Protein AF-A0A164G909-F1 (afdb_monomer_lite)

Radius of gyration: 28.59 Å; chains: 1; bounding box: 39×80×67 Å

pLDDT: mean 87.38, std 14.22, range [36.31, 98.38]

Sequence (117 aa):
MNTSATQEQSQSEPIQAQTCIIIHPGSKNLRIGRASDVNPHTILHAIARPRRPKGPLHRDPVLIPTVVLSKENKLQVDETYQSMRGTLQSCLRSDGTPRPATSTQQVALANKQCTPI

Structure (mmCIF, N/CA/C/O backbone):
data_AF-A0A164G909-F1
#
_entry.id   AF-A0A164G909-F1
#
loop_
_atom_site.group_PDB
_atom_site.id
_atom_site.type_symbol
_atom_site.label_atom_id
_atom_site.label_alt_id
_atom_site.label_comp_id
_atom_site.label_asym_id
_atom_site.label_entity_id
_atom_site.label_seq_id
_atom_site.pdbx_PDB_ins_code
_atom_site.Cartn_x
_atom_site.Cartn_y
_atom_site.Cartn_z
_atom_site.occupancy
_atom_site.B_iso_or_equiv
_atom_site.auth_seq_id
_atom_site.auth_comp_id
_atom_site.auth_asym_id
_atom_site.auth_atom_id
_atom_site.pdbx_PDB_model_num
ATOM 1 N N . MET A 1 1 ? 3.371 -59.423 38.240 1.00 42.91 1 MET A N 1
ATOM 2 C CA . MET A 1 1 ? 2.702 -58.114 38.390 1.00 42.91 1 MET A CA 1
ATOM 3 C C . MET A 1 1 ? 2.931 -57.345 37.097 1.00 42.91 1 MET A C 1
ATOM 5 O O . MET A 1 1 ? 4.020 -56.826 36.917 1.00 42.91 1 MET A O 1
ATOM 9 N N . ASN A 1 2 ? 1.968 -57.364 36.169 1.00 36.31 2 ASN A N 1
ATOM 10 C CA . ASN A 1 2 ? 2.044 -56.611 34.912 1.00 36.31 2 ASN A CA 1
ATOM 11 C C . ASN A 1 2 ? 1.115 -55.402 35.018 1.00 36.31 2 ASN A C 1
ATOM 13 O O . ASN A 1 2 ? -0.102 -55.552 34.989 1.00 36.31 2 ASN A O 1
ATOM 17 N N . THR A 1 3 ? 1.691 -54.214 35.163 1.00 50.56 3 THR A N 1
ATOM 18 C CA . THR A 1 3 ? 0.989 -52.938 35.003 1.00 50.56 3 THR A CA 1
ATOM 19 C C . THR A 1 3 ? 1.112 -52.507 33.547 1.00 50.56 3 THR A C 1
ATOM 21 O O . THR A 1 3 ? 2.088 -51.866 33.160 1.00 50.56 3 THR A O 1
ATOM 24 N N . SER A 1 4 ? 0.140 -52.892 32.723 1.00 48.94 4 SER A N 1
ATOM 25 C CA . SER A 1 4 ? -0.009 -52.357 31.371 1.00 48.94 4 SER A CA 1
ATOM 26 C C . SER A 1 4 ? -0.752 -51.030 31.474 1.00 48.94 4 SER A C 1
ATOM 28 O O . SER A 1 4 ? -1.948 -51.003 31.745 1.00 48.94 4 SER A O 1
ATOM 30 N N . ALA A 1 5 ? -0.016 -49.930 31.326 1.00 52.50 5 ALA A N 1
ATOM 31 C CA . ALA A 1 5 ? -0.581 -48.593 31.248 1.00 52.50 5 ALA A CA 1
ATOM 32 C C . ALA A 1 5 ? -1.506 -48.500 30.026 1.00 52.50 5 ALA A C 1
ATOM 34 O O . ALA A 1 5 ? -1.058 -48.633 28.886 1.00 52.50 5 ALA A O 1
ATOM 35 N N . THR A 1 6 ? -2.795 -48.283 30.271 1.00 47.50 6 THR A N 1
ATOM 36 C CA . THR A 1 6 ? -3.775 -47.938 29.244 1.00 47.50 6 THR A CA 1
ATOM 37 C C . THR A 1 6 ? -3.392 -46.572 28.679 1.00 47.50 6 THR A C 1
ATOM 39 O O . THR A 1 6 ? -3.553 -45.552 29.342 1.00 47.50 6 THR A O 1
ATOM 42 N N . GLN A 1 7 ? -2.821 -46.546 27.475 1.00 52.75 7 GLN A N 1
ATOM 43 C CA . GLN A 1 7 ? -2.676 -45.310 26.713 1.00 52.75 7 GLN A CA 1
ATOM 44 C C . GLN A 1 7 ? -4.077 -44.868 26.281 1.00 52.75 7 GLN A C 1
ATOM 46 O O . GLN A 1 7 ? -4.689 -45.501 25.422 1.00 52.75 7 GLN A O 1
ATOM 51 N N . GLU A 1 8 ? -4.593 -43.797 26.881 1.00 48.22 8 GLU A N 1
ATOM 52 C CA . GLU A 1 8 ? -5.760 -43.091 26.357 1.00 48.22 8 GLU A CA 1
ATOM 53 C C . GLU A 1 8 ? -5.373 -42.450 25.017 1.00 48.22 8 GLU A C 1
ATOM 55 O O . GLU A 1 8 ? -4.803 -41.361 24.955 1.00 48.22 8 GLU A O 1
ATOM 60 N N . GLN A 1 9 ? -5.633 -43.161 23.919 1.00 46.81 9 GLN A N 1
ATOM 61 C CA . GLN A 1 9 ? -5.659 -42.561 22.592 1.00 46.81 9 GLN A CA 1
ATOM 62 C C . GLN A 1 9 ? -6.846 -41.600 22.546 1.00 46.81 9 GLN A C 1
ATOM 64 O O . GLN A 1 9 ? -8.001 -42.024 22.502 1.00 46.81 9 GLN A O 1
ATOM 69 N N . SER A 1 10 ? -6.563 -40.299 22.548 1.00 52.84 10 SER A N 1
ATOM 70 C CA . SER A 1 10 ? -7.547 -39.272 22.234 1.00 52.84 10 SER A CA 1
ATOM 71 C C . SER A 1 10 ? -8.018 -39.471 20.791 1.00 52.84 10 SER A C 1
ATOM 73 O O . SER A 1 10 ? -7.354 -39.086 19.828 1.00 52.84 10 SER A O 1
ATOM 75 N N . GLN A 1 11 ? -9.170 -40.124 20.628 1.00 52.31 11 GLN A N 1
ATOM 76 C CA . GLN A 1 11 ? -9.876 -40.182 19.355 1.00 52.31 11 GLN A CA 1
ATOM 77 C C . GLN A 1 11 ? -10.295 -38.755 18.996 1.00 52.31 11 GLN A C 1
ATOM 79 O O . GLN A 1 11 ? -11.277 -38.230 19.512 1.00 52.31 11 GLN A O 1
ATOM 84 N N . SER A 1 12 ? -9.503 -38.093 18.155 1.00 64.38 12 SER A N 1
ATOM 85 C CA . SER A 1 12 ? -9.929 -36.845 17.531 1.00 64.38 12 SER A CA 1
ATOM 86 C C . SER A 1 12 ? -10.990 -37.193 16.494 1.00 64.38 12 SER A C 1
ATOM 88 O O . SER A 1 12 ? -10.740 -37.970 15.571 1.00 64.38 12 SER A O 1
ATOM 90 N N . GLU A 1 13 ? -12.202 -36.668 16.675 1.00 68.00 13 GLU A N 1
ATOM 91 C CA . GLU A 1 13 ? -13.236 -36.761 15.649 1.00 68.00 13 GLU A CA 1
ATOM 92 C C . GLU A 1 13 ? -12.698 -36.187 14.326 1.00 68.00 13 GLU A C 1
ATOM 94 O O . GLU A 1 13 ? -11.942 -35.206 14.340 1.00 68.00 13 GLU A O 1
ATOM 99 N N . PRO A 1 14 ? -13.054 -36.776 13.170 1.00 72.62 14 PRO A N 1
ATOM 100 C CA . PRO A 1 14 ? -12.580 -36.286 11.885 1.00 72.62 14 PRO A CA 1
ATOM 101 C C . PRO A 1 14 ? -13.020 -34.830 11.690 1.00 72.62 14 PRO A C 1
ATOM 103 O O . PRO A 1 14 ? -14.212 -34.527 11.644 1.00 72.62 14 PRO A O 1
ATOM 106 N N . ILE A 1 15 ? -12.046 -33.922 11.567 1.00 76.38 15 ILE A N 1
ATOM 107 C CA . ILE A 1 15 ? -12.295 -32.490 11.371 1.00 76.38 15 ILE A CA 1
ATOM 108 C C . ILE A 1 15 ? -12.999 -32.298 10.028 1.00 76.38 15 ILE A C 1
ATOM 110 O O . ILE A 1 15 ? -12.418 -32.494 8.959 1.00 76.38 15 ILE A O 1
A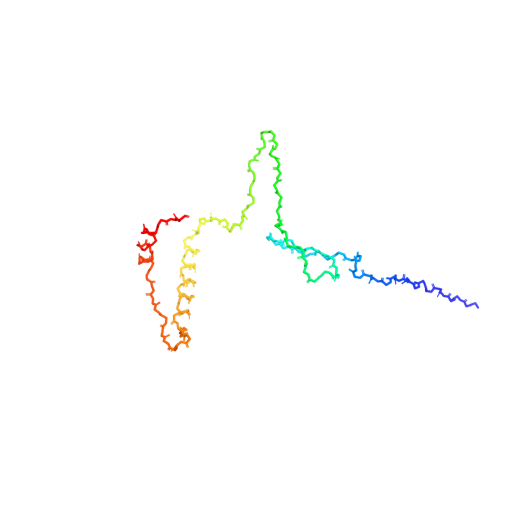TOM 114 N N . GLN A 1 16 ? -14.261 -31.883 10.080 1.00 88.44 16 GLN A N 1
ATOM 115 C CA . GLN A 1 16 ? -15.035 -31.563 8.890 1.00 88.44 16 GLN A CA 1
ATOM 116 C C . GLN A 1 16 ? -14.714 -30.133 8.446 1.00 88.44 16 GLN A C 1
ATOM 118 O O . GLN A 1 16 ? -14.904 -29.173 9.187 1.00 88.44 16 GLN A O 1
ATOM 123 N N . ALA A 1 17 ? -14.270 -29.957 7.200 1.00 87.81 17 ALA A N 1
ATOM 124 C CA . ALA A 1 17 ? -13.905 -28.636 6.674 1.00 87.81 17 ALA A CA 1
ATOM 125 C C . ALA A 1 17 ? -15.056 -27.606 6.731 1.00 87.81 17 ALA A C 1
ATOM 127 O O . ALA A 1 17 ? -14.814 -26.402 6.795 1.00 87.81 17 ALA A O 1
ATOM 128 N N . GLN A 1 18 ? -16.308 -28.072 6.741 1.00 92.56 18 GLN A N 1
ATOM 129 C CA . GLN A 1 18 ? -17.497 -27.222 6.831 1.00 92.56 18 GLN A CA 1
ATOM 130 C C . GLN A 1 18 ? -17.716 -26.614 8.226 1.00 92.56 18 GLN A C 1
ATOM 132 O O . GLN A 1 18 ? -18.411 -25.605 8.336 1.00 92.56 18 GLN A O 1
ATOM 137 N N . THR A 1 19 ? -17.135 -27.197 9.279 1.00 93.00 19 THR A N 1
ATOM 138 C CA . THR A 1 19 ? -17.256 -26.710 10.665 1.00 93.00 19 THR A CA 1
ATOM 139 C C . THR A 1 19 ? -16.023 -25.932 11.127 1.00 93.00 19 THR A C 1
ATOM 141 O O . THR A 1 19 ? -16.031 -25.333 12.200 1.00 93.00 19 THR A O 1
ATOM 144 N N . CYS A 1 20 ? -14.969 -25.889 10.308 1.00 94.62 20 CYS A N 1
ATOM 145 C CA . CYS A 1 20 ? -13.740 -25.162 10.595 1.00 94.62 20 CYS A CA 1
ATOM 146 C C . CYS A 1 20 ? -13.783 -23.751 9.993 1.00 94.62 20 CYS A C 1
ATOM 148 O O . CYS A 1 20 ? -13.978 -23.604 8.787 1.00 94.62 20 CYS A O 1
ATOM 150 N N . ILE A 1 21 ? -13.565 -22.715 10.812 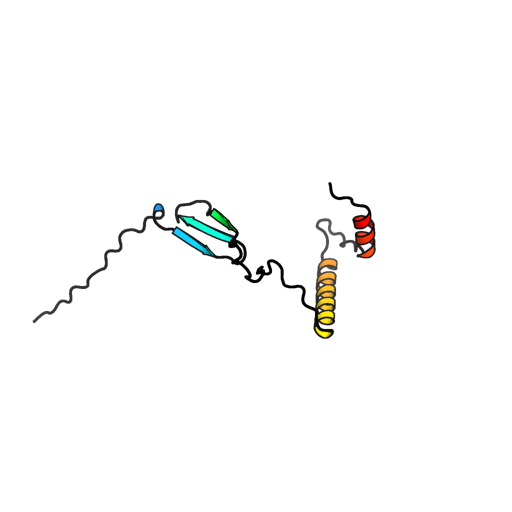1.00 96.69 21 ILE A N 1
ATOM 151 C CA . ILE A 1 21 ? -13.434 -21.320 10.365 1.00 96.69 21 ILE A CA 1
ATOM 152 C C . ILE A 1 21 ? -11.952 -20.954 10.292 1.00 96.69 21 ILE A C 1
ATOM 154 O O . ILE A 1 21 ? -11.221 -21.069 11.273 1.00 96.69 21 ILE A O 1
ATOM 158 N N . ILE A 1 22 ? -11.528 -20.450 9.138 1.00 97.44 22 ILE A N 1
ATOM 159 C CA . ILE A 1 22 ? -10.195 -19.910 8.905 1.00 97.44 22 ILE A CA 1
ATOM 160 C C . ILE A 1 22 ? -10.248 -18.391 9.050 1.00 97.44 22 ILE A C 1
ATOM 162 O O . ILE A 1 22 ? -11.038 -17.717 8.387 1.00 97.44 22 ILE A O 1
ATOM 166 N N . ILE A 1 23 ? -9.380 -17.851 9.905 1.00 98.12 23 ILE A N 1
ATOM 167 C CA . ILE A 1 23 ? -9.250 -16.414 10.159 1.00 98.12 23 ILE A CA 1
ATOM 168 C C . ILE A 1 23 ? -7.842 -15.986 9.751 1.00 98.12 23 ILE A C 1
ATOM 170 O O . ILE A 1 23 ? -6.858 -16.431 10.337 1.00 98.12 23 ILE A O 1
ATOM 174 N N . HIS A 1 24 ? -7.743 -15.107 8.758 1.00 98.25 24 HIS A N 1
ATOM 175 C CA . HIS A 1 24 ? -6.482 -14.567 8.262 1.00 98.25 24 HIS A CA 1
ATOM 176 C C . HIS A 1 24 ? -6.469 -13.034 8.415 1.00 98.25 24 HIS A C 1
ATOM 178 O O . HIS A 1 24 ? -6.967 -12.312 7.535 1.00 98.25 24 HIS A O 1
ATOM 184 N N . PRO A 1 25 ? -5.927 -12.510 9.531 1.00 98.19 25 PRO A N 1
ATOM 185 C CA . PRO A 1 25 ? -5.871 -11.075 9.778 1.00 98.19 25 PRO A CA 1
ATOM 186 C C . PRO A 1 25 ? -4.862 -10.383 8.852 1.00 98.19 25 PRO A C 1
ATOM 188 O O . PRO A 1 25 ? -3.831 -10.942 8.485 1.00 98.19 25 PRO A O 1
ATOM 191 N N . GLY A 1 26 ? -5.150 -9.135 8.494 1.00 95.56 26 GLY A N 1
ATOM 192 C CA . GLY A 1 26 ? -4.247 -8.257 7.750 1.00 95.56 26 GLY A CA 1
ATOM 193 C C . GLY A 1 26 ? -4.389 -6.813 8.219 1.00 95.56 26 GLY A C 1
ATOM 194 O O . GLY A 1 26 ? -5.392 -6.462 8.834 1.00 95.56 26 GLY A O 1
ATOM 195 N N . SER A 1 27 ? -3.399 -5.963 7.939 1.00 92.50 27 SER A N 1
ATOM 196 C CA . SER A 1 27 ? -3.399 -4.562 8.401 1.00 92.50 27 SER A CA 1
ATOM 197 C C . SER A 1 27 ? -4.573 -3.746 7.854 1.00 92.50 27 SER A C 1
ATOM 199 O O . SER A 1 27 ? -5.129 -2.917 8.563 1.00 92.50 27 SER A O 1
ATOM 201 N N . LYS A 1 28 ? -4.967 -3.992 6.598 1.00 93.62 28 LYS A N 1
ATOM 202 C CA . LYS A 1 28 ? -6.100 -3.321 5.940 1.00 93.62 28 LYS A CA 1
ATOM 203 C C . LYS A 1 28 ? -7.344 -4.201 5.848 1.00 93.62 28 LYS A C 1
ATOM 205 O O . LYS A 1 28 ? -8.452 -3.709 6.021 1.00 93.62 28 LYS A O 1
ATOM 210 N N . ASN A 1 29 ? -7.171 -5.485 5.544 1.00 97.19 29 ASN A N 1
ATOM 211 C CA . ASN A 1 29 ? -8.275 -6.394 5.253 1.00 97.19 29 ASN A CA 1
ATOM 212 C C . ASN A 1 29 ? -8.190 -7.649 6.124 1.00 97.19 29 ASN A C 1
ATOM 214 O O . ASN 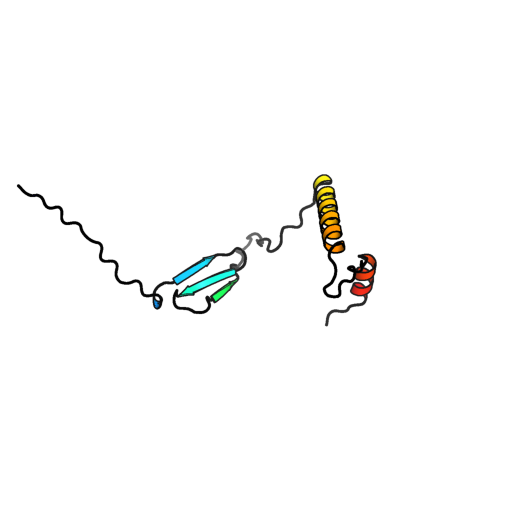A 1 29 ? -7.124 -8.256 6.225 1.00 97.19 29 ASN A O 1
ATOM 218 N N . LEU A 1 30 ? -9.324 -8.056 6.688 1.00 98.12 30 LEU A N 1
ATOM 219 C CA . LEU A 1 30 ? -9.524 -9.348 7.331 1.00 98.12 30 LEU A CA 1
ATOM 220 C C . LEU A 1 30 ? -10.103 -10.306 6.293 1.00 98.12 30 LEU A C 1
ATOM 222 O O . LEU A 1 30 ? -11.105 -9.987 5.651 1.00 98.12 30 LEU A O 1
ATOM 226 N N . ARG A 1 31 ? -9.485 -11.478 6.137 1.00 98.38 31 ARG A N 1
ATOM 227 C CA . ARG A 1 31 ? -10.046 -12.572 5.341 1.00 98.38 31 ARG A CA 1
ATOM 228 C C . ARG A 1 31 ? -10.569 -13.644 6.287 1.00 98.38 31 ARG A C 1
ATOM 230 O O . ARG A 1 31 ? -9.819 -14.118 7.136 1.00 98.38 31 ARG A O 1
ATOM 237 N N . ILE A 1 32 ? -11.840 -14.003 6.163 1.00 98.31 32 ILE A N 1
ATOM 238 C CA . ILE A 1 32 ? -12.492 -14.990 7.030 1.00 98.31 32 ILE A CA 1
ATOM 239 C C . ILE A 1 32 ? -13.468 -15.849 6.226 1.00 98.31 32 ILE A C 1
ATOM 241 O O . ILE A 1 32 ? -14.156 -15.350 5.339 1.00 98.31 32 ILE A O 1
ATOM 245 N N . GLY A 1 33 ? -13.523 -17.142 6.512 1.00 97.94 33 GLY A N 1
ATOM 246 C CA . GLY A 1 33 ? -14.432 -18.075 5.848 1.00 97.94 33 GLY A CA 1
ATOM 247 C C . GLY A 1 33 ? -14.283 -19.477 6.414 1.00 97.94 33 GLY A C 1
ATOM 248 O O . GLY A 1 33 ? -13.408 -19.723 7.243 1.00 97.94 33 GLY A O 1
ATOM 249 N N . ARG A 1 34 ? -15.130 -20.406 5.985 1.00 97.25 34 ARG A N 1
ATOM 250 C CA . ARG A 1 34 ? -14.970 -21.823 6.319 1.00 97.25 34 ARG A CA 1
ATOM 251 C C . ARG A 1 34 ? -13.816 -22.423 5.527 1.00 97.25 34 ARG A C 1
ATOM 253 O O . ARG A 1 34 ? -13.522 -21.974 4.422 1.00 97.25 34 ARG A O 1
ATOM 260 N N . ALA A 1 35 ? -13.211 -23.488 6.043 1.00 95.81 35 ALA A N 1
ATOM 261 C CA . ALA A 1 35 ? -12.165 -24.216 5.324 1.00 95.81 35 ALA A CA 1
ATOM 262 C C . ALA A 1 35 ? -12.677 -24.849 4.014 1.00 95.81 35 ALA A C 1
ATOM 264 O O . ALA A 1 35 ? -11.891 -25.111 3.110 1.00 95.81 35 ALA A O 1
ATOM 265 N N . SER A 1 36 ? -13.991 -25.069 3.897 1.00 95.94 36 SER A N 1
ATOM 266 C CA . SER A 1 36 ? -14.644 -25.524 2.666 1.00 95.94 36 SER A CA 1
ATOM 267 C C . SER A 1 36 ? -14.962 -24.416 1.652 1.00 95.94 36 SER A C 1
ATOM 269 O O . SER A 1 36 ? -15.379 -24.733 0.540 1.00 95.94 36 SER A O 1
ATOM 271 N N . ASP A 1 37 ? -14.872 -23.135 2.022 1.00 96.25 37 ASP A N 1
ATOM 272 C CA . ASP A 1 37 ? -15.266 -22.045 1.125 1.00 96.25 37 ASP A CA 1
ATOM 273 C C . ASP A 1 37 ? -14.201 -21.832 0.032 1.00 96.25 37 ASP A C 1
ATOM 275 O O . ASP A 1 37 ? -13.009 -21.741 0.317 1.00 96.25 37 ASP A O 1
ATOM 279 N N . VAL A 1 38 ? -14.631 -21.699 -1.230 1.00 96.38 38 VAL A N 1
ATOM 280 C CA . VAL A 1 38 ? -13.721 -21.456 -2.373 1.00 96.38 38 VAL A CA 1
ATOM 281 C C . VAL A 1 38 ? -13.039 -20.090 -2.259 1.00 96.38 38 VAL A C 1
ATOM 283 O O . VAL A 1 38 ? -11.860 -19.949 -2.575 1.00 96.38 38 VAL A O 1
ATOM 286 N N . ASN A 1 39 ? -13.781 -19.081 -1.7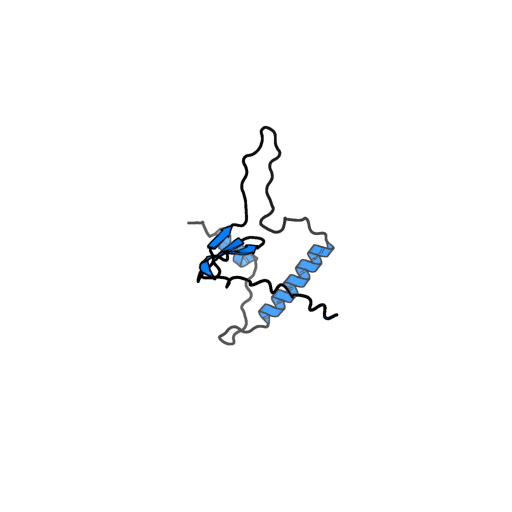94 1.00 96.94 39 ASN A N 1
ATOM 287 C CA . ASN A 1 39 ? -13.295 -17.720 -1.604 1.00 96.94 39 ASN A CA 1
ATOM 288 C C . ASN A 1 39 ? -13.686 -17.222 -0.204 1.00 96.94 39 ASN A C 1
ATOM 290 O O . ASN A 1 39 ? -14.881 -17.159 0.088 1.00 96.94 39 ASN A O 1
ATOM 294 N N . PRO A 1 40 ? -12.728 -16.826 0.653 1.00 97.19 40 PRO A N 1
ATOM 295 C CA . PRO A 1 40 ? -13.049 -16.242 1.949 1.00 97.19 40 PRO A CA 1
ATOM 296 C C . PRO A 1 40 ? -13.644 -14.839 1.781 1.00 97.19 40 PRO A C 1
ATOM 298 O O . PRO A 1 40 ? -13.287 -14.094 0.862 1.00 97.19 40 PRO A O 1
ATOM 301 N N . HIS A 1 41 ? -14.486 -14.431 2.725 1.00 97.81 41 HIS A N 1
ATOM 302 C CA . HIS A 1 41 ? -14.973 -13.061 2.802 1.00 97.81 41 HIS A CA 1
ATOM 303 C C . HIS A 1 41 ? -13.821 -12.112 3.113 1.00 97.81 41 HIS A C 1
ATOM 305 O O . HIS A 1 41 ? -13.039 -12.351 4.032 1.00 97.81 41 HIS A O 1
ATOM 311 N N . THR A 1 42 ? -13.727 -11.023 2.352 1.00 98.12 42 THR A N 1
ATOM 312 C CA . THR A 1 42 ? -12.752 -9.955 2.587 1.00 98.12 42 THR A CA 1
ATOM 313 C C . THR A 1 42 ? -13.478 -8.742 3.141 1.00 98.12 42 THR A C 1
ATOM 315 O O . THR A 1 42 ? -14.368 -8.197 2.492 1.00 98.12 42 THR A O 1
ATOM 318 N N . ILE A 1 43 ? -13.097 -8.329 4.345 1.00 97.69 43 ILE A N 1
ATOM 319 C CA . ILE A 1 43 ? -13.745 -7.254 5.094 1.00 97.69 43 ILE A CA 1
ATOM 320 C C . ILE A 1 43 ? -12.694 -6.202 5.440 1.00 97.69 43 ILE A C 1
ATOM 322 O O . ILE A 1 43 ? -11.548 -6.551 5.733 1.00 97.69 43 ILE A O 1
ATOM 326 N N . LEU A 1 44 ? -13.071 -4.920 5.435 1.00 96.94 44 LEU A N 1
ATOM 327 C CA . LEU A 1 44 ? -12.205 -3.866 5.962 1.00 96.94 44 LEU A CA 1
ATOM 328 C C . LEU A 1 44 ? -11.920 -4.162 7.440 1.00 96.94 44 LEU A C 1
ATOM 330 O O . LEU A 1 44 ? -12.845 -4.262 8.244 1.00 96.94 44 LEU A O 1
ATOM 334 N N . HIS A 1 45 ? -10.644 -4.284 7.798 1.00 96.88 45 HIS A N 1
ATOM 335 C CA . HIS A 1 45 ? -10.222 -4.561 9.167 1.00 96.88 45 HIS A CA 1
ATOM 336 C C . HIS A 1 45 ? -10.163 -3.260 9.976 1.00 96.88 45 HIS A C 1
ATOM 338 O O . HIS A 1 45 ? -9.103 -2.810 10.396 1.00 96.88 45 HIS A O 1
ATOM 344 N N . ALA A 1 46 ? -11.318 -2.618 10.135 1.00 95.12 46 ALA A N 1
ATOM 345 C CA . ALA A 1 46 ? -11.460 -1.372 10.872 1.00 95.12 46 ALA A CA 1
ATOM 346 C C . ALA A 1 46 ? -12.815 -1.316 11.580 1.00 95.12 46 ALA A C 1
ATOM 348 O O . ALA A 1 46 ? -13.785 -1.946 11.160 1.00 95.12 46 ALA A O 1
ATOM 349 N N . ILE A 1 47 ? -12.889 -0.513 12.639 1.00 95.19 47 ILE A N 1
ATOM 350 C CA . ILE A 1 47 ? -14.126 -0.258 13.372 1.00 95.19 47 ILE A CA 1
ATOM 351 C C . ILE A 1 47 ? -14.285 1.240 13.624 1.00 95.19 47 ILE A C 1
ATOM 353 O O . ILE A 1 47 ? -13.359 1.914 14.068 1.00 95.19 47 ILE A O 1
ATOM 357 N N . ALA A 1 48 ? -15.485 1.762 13.374 1.00 94.12 48 ALA A N 1
ATOM 358 C CA . ALA A 1 48 ? -15.873 3.103 13.793 1.00 94.12 48 ALA A CA 1
ATOM 359 C C . ALA A 1 48 ? -16.705 3.005 15.078 1.00 94.12 48 ALA A C 1
ATOM 361 O O . ALA A 1 48 ? -17.674 2.249 15.140 1.00 94.12 48 ALA A O 1
ATOM 362 N N . ARG A 1 49 ? -16.336 3.765 16.115 1.00 93.31 49 ARG A N 1
ATOM 363 C CA . ARG A 1 49 ? -17.076 3.818 17.387 1.00 93.31 49 ARG A CA 1
ATOM 364 C C . ARG A 1 49 ? -17.629 5.224 17.630 1.00 93.31 49 ARG A C 1
ATOM 366 O O . ARG A 1 49 ? -16.899 6.189 17.395 1.00 93.31 49 ARG A O 1
ATOM 373 N N . PRO A 1 50 ? -18.871 5.368 18.135 1.00 92.25 50 PRO A N 1
ATOM 374 C CA . PRO A 1 50 ? -19.401 6.668 18.527 1.00 92.25 50 PRO A CA 1
ATOM 375 C C . PRO A 1 50 ? -18.492 7.361 19.546 1.00 92.25 50 PRO A C 1
ATOM 377 O O . PRO A 1 50 ? -17.977 6.735 20.478 1.00 92.25 50 PRO A O 1
ATOM 380 N N . ARG A 1 51 ? -18.304 8.672 19.380 1.00 92.81 51 ARG A N 1
ATOM 381 C CA . ARG A 1 51 ? -17.497 9.471 20.305 1.00 92.81 51 ARG A CA 1
ATOM 382 C C . ARG A 1 51 ? -18.244 9.636 21.629 1.00 92.81 51 ARG A C 1
ATOM 384 O O . ARG A 1 51 ? -19.409 10.027 21.636 1.00 92.81 51 ARG A O 1
ATOM 391 N N . ARG A 1 52 ? -17.562 9.399 22.754 1.00 92.75 52 ARG A N 1
ATOM 392 C CA . ARG A 1 52 ? -18.101 9.726 24.086 1.00 92.75 52 ARG A CA 1
ATOM 393 C C . ARG A 1 52 ? -18.339 11.242 24.207 1.00 92.75 52 ARG A C 1
ATOM 395 O O . ARG A 1 52 ? -17.584 12.013 23.603 1.00 92.75 52 ARG A O 1
ATOM 402 N N . PRO A 1 53 ? -19.323 11.701 25.001 1.00 94.00 53 PRO A N 1
ATOM 403 C CA . PRO A 1 53 ? -19.466 13.122 25.310 1.00 94.00 53 PRO A CA 1
ATOM 404 C C . PRO A 1 53 ? -18.144 13.686 25.854 1.00 94.00 53 PRO A C 1
ATOM 406 O O . PRO A 1 53 ? -17.566 13.109 26.770 1.00 94.00 53 PRO A O 1
ATOM 409 N N . LYS A 1 54 ? -17.642 14.779 25.261 1.00 92.75 54 LYS A N 1
ATOM 410 C CA . LYS A 1 54 ? -16.333 15.403 25.571 1.00 92.75 54 LYS A CA 1
ATOM 411 C C . LYS A 1 54 ? -15.088 14.517 25.352 1.00 92.75 54 LYS A C 1
ATOM 413 O O . LYS A 1 54 ? -14.003 14.879 25.792 1.00 92.75 54 LYS A O 1
ATOM 418 N N . GLY A 1 55 ? -15.210 13.379 24.666 1.00 90.75 55 GLY A N 1
ATOM 419 C CA . GLY A 1 55 ? -14.059 12.545 24.306 1.00 90.75 55 GLY A CA 1
ATOM 420 C C . GLY A 1 55 ? -13.217 13.153 23.171 1.00 90.75 55 GLY A C 1
ATOM 421 O O . GLY A 1 55 ? -13.760 13.902 22.351 1.00 90.75 55 GLY A O 1
ATOM 422 N N . PRO A 1 56 ? -11.916 12.821 23.077 1.00 91.56 56 PRO A N 1
ATOM 423 C CA . PRO A 1 56 ? -11.062 13.283 21.985 1.00 91.56 56 PRO A CA 1
ATOM 424 C C . PRO A 1 56 ? -11.498 12.696 20.633 1.00 91.56 56 PRO A C 1
ATOM 426 O O . PRO A 1 56 ? -12.090 11.615 20.564 1.00 91.56 56 PRO A O 1
ATOM 429 N N . LEU A 1 57 ? -11.197 13.405 19.539 1.00 90.19 57 LEU A N 1
ATOM 430 C CA . LEU A 1 57 ? -11.294 12.842 18.192 1.00 90.19 57 LEU A CA 1
ATOM 431 C C . LEU A 1 57 ? -10.104 11.902 17.972 1.00 90.19 57 LEU A C 1
ATOM 433 O O . LEU A 1 57 ? -8.960 12.339 18.039 1.00 90.19 57 LEU A O 1
ATOM 437 N N . HIS A 1 58 ? -10.379 10.632 17.685 1.00 90.25 58 HIS A N 1
ATOM 438 C CA . HIS A 1 58 ? -9.360 9.634 17.373 1.00 90.25 58 HIS A CA 1
ATOM 439 C C . HIS A 1 58 ? -9.546 9.122 15.943 1.00 90.25 58 HIS A C 1
ATOM 441 O O . HIS A 1 58 ? -10.673 8.851 15.521 1.00 90.25 58 HIS A O 1
ATOM 447 N N . ARG A 1 59 ? -8.442 9.038 15.196 1.00 88.94 59 ARG A N 1
ATOM 448 C CA . ARG A 1 59 ? -8.374 8.502 13.834 1.00 88.94 59 ARG A CA 1
ATOM 449 C C . ARG A 1 59 ? -7.033 7.804 13.660 1.00 88.94 59 ARG A C 1
ATOM 451 O O . ARG A 1 59 ? -6.000 8.453 13.812 1.00 88.94 59 ARG A O 1
ATOM 458 N N . ASP A 1 60 ? -7.069 6.527 13.310 1.00 88.62 60 ASP A N 1
ATOM 459 C CA . ASP A 1 60 ? -5.859 5.802 12.941 1.00 88.62 60 ASP A CA 1
ATOM 460 C C . ASP A 1 60 ? -5.328 6.306 11.588 1.00 88.62 60 ASP A C 1
ATOM 462 O O . ASP A 1 60 ? -6.117 6.589 10.674 1.00 88.62 60 ASP A O 1
ATOM 466 N N . PRO A 1 61 ? -4.001 6.442 11.427 1.00 86.50 61 PRO A N 1
ATOM 467 C CA . PRO A 1 61 ? -3.409 6.790 10.146 1.00 86.50 61 PRO A CA 1
ATOM 468 C C . PRO A 1 61 ? -3.571 5.622 9.164 1.00 86.50 61 PRO A C 1
ATOM 470 O O . PRO A 1 61 ? -3.044 4.535 9.375 1.00 86.50 61 PRO A O 1
ATOM 473 N N . VAL A 1 62 ? -4.301 5.848 8.068 1.00 79.69 62 VAL A N 1
ATOM 474 C CA . VAL A 1 62 ? -4.454 4.852 6.986 1.00 79.69 62 VAL A CA 1
ATOM 475 C C . VAL A 1 62 ? -3.237 4.848 6.060 1.00 79.69 62 VAL A C 1
ATOM 477 O O . VAL A 1 62 ? -2.817 3.805 5.567 1.00 79.69 62 VAL A O 1
ATOM 480 N N . LEU A 1 63 ? -2.677 6.031 5.814 1.00 80.88 63 LEU A N 1
ATOM 481 C CA . LEU A 1 63 ? -1.425 6.217 5.090 1.00 80.88 63 LEU A CA 1
ATOM 482 C C . LEU A 1 63 ? -0.313 6.503 6.094 1.00 80.88 63 LEU A C 1
ATOM 484 O O . LEU A 1 63 ? -0.583 6.983 7.197 1.00 80.88 63 LEU A O 1
ATOM 488 N N . ILE A 1 64 ? 0.932 6.242 5.693 1.00 78.00 64 ILE A N 1
ATOM 489 C CA . ILE A 1 64 ? 2.109 6.615 6.483 1.00 78.00 64 ILE A CA 1
ATOM 490 C C . ILE A 1 64 ? 1.977 8.104 6.848 1.00 78.00 64 ILE A C 1
ATOM 492 O O . ILE A 1 64 ? 1.752 8.917 5.944 1.00 78.00 64 ILE A O 1
ATOM 496 N N . PRO A 1 65 ? 2.060 8.472 8.142 1.00 77.06 65 PRO A N 1
ATOM 497 C CA . PRO A 1 65 ? 1.898 9.853 8.562 1.00 77.06 65 PRO A CA 1
ATOM 498 C C . PRO A 1 65 ? 2.841 10.776 7.795 1.00 77.06 65 PRO A C 1
ATOM 500 O O . PRO A 1 65 ? 4.013 10.453 7.591 1.00 77.06 65 PRO A O 1
ATOM 503 N N . THR A 1 66 ? 2.342 11.945 7.395 1.00 77.12 66 THR A N 1
ATOM 504 C CA . THR A 1 66 ? 3.196 12.991 6.834 1.00 77.12 66 THR A CA 1
ATOM 505 C C . THR A 1 66 ? 4.108 13.504 7.943 1.00 77.12 66 THR A C 1
ATOM 507 O O . THR A 1 66 ? 3.702 14.304 8.782 1.00 77.12 66 THR A O 1
ATOM 510 N N . VAL A 1 67 ? 5.336 12.998 7.972 1.00 82.19 67 VAL A N 1
ATOM 511 C CA . VAL A 1 67 ? 6.367 13.412 8.922 1.00 82.19 67 VAL A CA 1
ATOM 512 C C . VAL A 1 67 ? 7.263 14.469 8.288 1.00 82.19 67 VAL A C 1
ATOM 514 O O . VAL A 1 67 ? 7.609 14.390 7.108 1.00 82.19 67 VAL A O 1
ATOM 517 N N . VAL A 1 68 ? 7.658 15.471 9.075 1.00 87.19 68 VAL A N 1
ATOM 518 C CA . VAL A 1 68 ? 8.692 16.416 8.646 1.00 87.19 68 VAL A CA 1
ATOM 519 C C . VAL A 1 68 ? 10.016 15.662 8.619 1.00 87.19 68 VAL A C 1
ATOM 521 O O . VAL A 1 68 ? 10.568 15.318 9.660 1.00 87.19 68 VAL A O 1
ATOM 524 N N . LEU A 1 69 ? 10.509 15.380 7.415 1.00 87.62 69 LEU A N 1
ATOM 525 C CA . LEU A 1 69 ? 11.794 14.715 7.230 1.00 87.62 69 LEU A CA 1
ATOM 526 C C . LEU A 1 69 ? 12.941 15.636 7.670 1.00 87.62 69 LEU A C 1
ATOM 528 O O . LEU A 1 69 ? 12.954 16.828 7.334 1.00 87.62 69 LEU A O 1
ATOM 532 N N . SER A 1 70 ? 13.923 15.071 8.380 1.00 94.06 70 SER A N 1
ATOM 533 C CA . SER A 1 70 ? 15.210 15.727 8.627 1.00 94.06 70 SER A CA 1
ATOM 534 C C . SER A 1 70 ? 15.900 16.052 7.295 1.00 94.06 70 SER A C 1
ATOM 536 O O . SER A 1 70 ? 15.575 15.474 6.256 1.00 94.06 70 SER A O 1
ATOM 538 N N . LYS A 1 71 ? 16.859 16.987 7.298 1.00 94.50 71 LYS A N 1
ATOM 53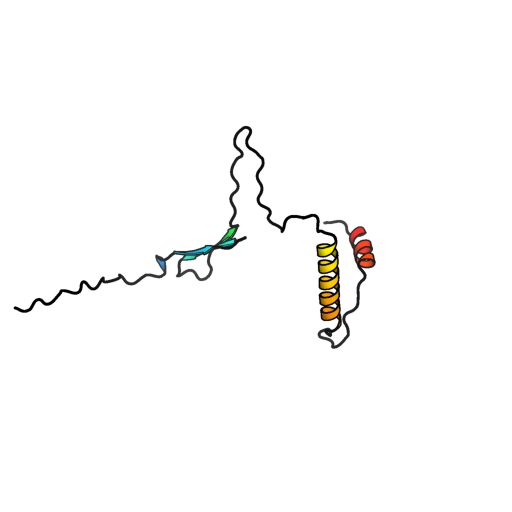9 C CA . LYS A 1 71 ? 17.629 17.310 6.082 1.00 94.50 71 LYS A CA 1
ATOM 540 C C . LYS A 1 71 ? 18.317 16.068 5.503 1.00 94.50 71 LYS A C 1
ATOM 542 O O . LYS A 1 71 ? 18.268 15.867 4.299 1.00 94.50 71 LYS A O 1
ATOM 547 N N . GLU A 1 72 ? 18.879 15.233 6.371 1.00 95.62 72 GLU A N 1
ATOM 548 C CA . GLU A 1 72 ? 19.509 13.959 6.013 1.00 95.62 72 GLU A CA 1
ATOM 549 C C . GLU A 1 72 ? 18.519 12.997 5.346 1.00 95.62 72 GLU A C 1
ATOM 551 O O . GLU A 1 72 ? 18.763 12.542 4.233 1.00 95.62 72 GLU A O 1
ATOM 556 N N . ASN A 1 73 ? 17.342 12.784 5.946 1.00 93.44 73 ASN A N 1
ATOM 557 C CA . ASN A 1 73 ? 16.333 11.893 5.369 1.00 93.44 73 ASN A CA 1
ATOM 558 C C . ASN A 1 73 ? 15.808 12.409 4.023 1.00 93.44 73 ASN A C 1
ATOM 560 O O . ASN A 1 73 ? 15.477 11.611 3.153 1.00 93.44 73 ASN A O 1
ATOM 564 N N . LYS A 1 74 ? 15.719 13.733 3.833 1.00 94.00 74 LYS A N 1
ATOM 565 C CA . LYS A 1 74 ? 15.343 14.312 2.532 1.00 94.00 74 LYS A CA 1
ATOM 566 C C . LYS A 1 74 ? 16.375 13.981 1.460 1.00 94.00 74 LYS A C 1
ATOM 568 O O . LYS A 1 74 ? 15.987 13.509 0.400 1.00 94.00 74 LYS A O 1
ATOM 573 N N . LEU A 1 75 ? 17.661 14.171 1.761 1.00 96.19 75 LEU A N 1
ATOM 574 C CA . LEU A 1 75 ? 18.744 13.826 0.838 1.00 96.19 75 LEU A CA 1
ATOM 575 C C . LEU A 1 75 ? 18.723 12.333 0.495 1.00 96.19 75 LEU A C 1
ATOM 577 O O . LEU A 1 75 ? 18.762 11.982 -0.678 1.00 96.19 75 LEU A O 1
ATOM 581 N N . GLN A 1 76 ? 18.554 11.464 1.492 1.00 95.69 76 GLN A N 1
ATOM 582 C CA . GLN A 1 76 ? 18.467 10.020 1.271 1.00 95.69 76 GLN A CA 1
ATOM 583 C C . GLN A 1 76 ? 17.270 9.630 0.388 1.00 95.69 76 GLN A C 1
ATOM 585 O O . GLN A 1 76 ? 17.389 8.760 -0.480 1.00 95.69 76 GLN A O 1
ATOM 590 N N . VAL A 1 77 ? 16.107 10.259 0.590 1.00 94.62 77 VAL A N 1
ATOM 591 C CA . VAL A 1 77 ? 14.924 10.047 -0.259 1.00 94.62 77 VAL A CA 1
ATOM 592 C C . VAL A 1 77 ? 15.201 10.499 -1.692 1.00 94.62 77 VAL A C 1
ATOM 594 O O . VAL A 1 77 ? 14.881 9.760 -2.624 1.00 94.62 77 VAL A O 1
ATOM 597 N N . ASP A 1 78 ? 15.826 11.661 -1.873 1.00 94.69 78 ASP A N 1
ATOM 598 C CA . ASP A 1 78 ? 16.168 12.188 -3.195 1.00 94.69 78 ASP A CA 1
ATOM 599 C C . ASP A 1 78 ? 17.181 11.284 -3.916 1.00 94.69 78 ASP A C 1
ATOM 601 O O . ASP A 1 78 ? 16.982 10.949 -5.085 1.00 94.69 78 ASP A O 1
ATOM 605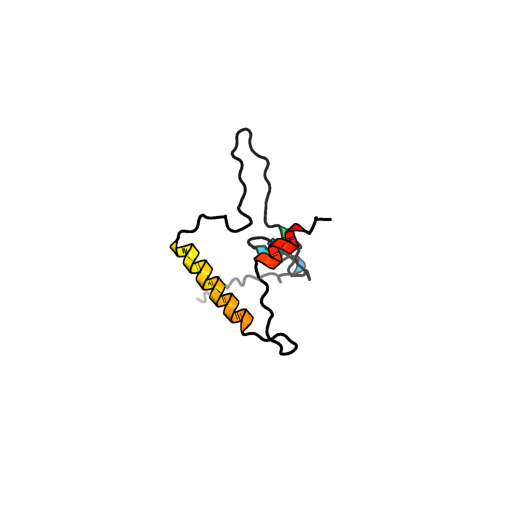 N N . GLU A 1 79 ? 18.220 10.811 -3.226 1.00 97.06 79 GLU A N 1
ATOM 606 C CA . GLU A 1 79 ? 19.207 9.866 -3.765 1.00 97.06 79 GLU A CA 1
ATOM 607 C C . GLU A 1 79 ? 18.566 8.532 -4.163 1.00 97.06 79 GLU A C 1
ATOM 609 O O . GLU A 1 79 ? 18.777 8.034 -5.274 1.00 97.06 79 GLU A O 1
ATOM 614 N N . THR A 1 80 ? 17.722 7.978 -3.287 1.00 96.88 80 THR A N 1
ATOM 615 C CA . THR A 1 80 ? 16.990 6.732 -3.556 1.00 96.88 80 THR A CA 1
ATOM 616 C C . THR A 1 80 ? 16.080 6.900 -4.770 1.00 96.88 80 THR A C 1
ATOM 618 O O . THR A 1 80 ? 16.047 6.043 -5.654 1.00 96.88 80 THR A O 1
ATOM 621 N N . TYR A 1 81 ? 15.386 8.036 -4.862 1.00 94.56 81 TYR A N 1
ATOM 622 C CA . TYR A 1 81 ? 14.537 8.367 -5.998 1.00 94.56 81 TYR A CA 1
ATOM 623 C C . TYR A 1 81 ? 15.334 8.472 -7.306 1.00 94.56 81 TYR A C 1
ATOM 625 O O . TYR A 1 81 ? 14.911 7.906 -8.317 1.00 94.56 81 TYR A O 1
ATOM 633 N N . GLN A 1 82 ? 16.495 9.138 -7.310 1.00 94.25 82 GLN A N 1
ATOM 634 C CA . GLN A 1 82 ? 17.339 9.223 -8.509 1.00 94.25 82 GLN A CA 1
ATOM 635 C C . GLN A 1 82 ? 17.875 7.852 -8.932 1.00 94.25 82 GLN A C 1
ATOM 637 O O . GLN A 1 82 ? 17.857 7.537 -10.121 1.00 94.25 82 GLN A O 1
ATOM 642 N N . SER A 1 83 ? 18.280 7.012 -7.977 1.00 96.62 83 SER A N 1
ATOM 643 C CA . SER A 1 83 ? 18.731 5.640 -8.243 1.00 96.62 83 SER A CA 1
ATOM 644 C C . SER A 1 83 ? 17.623 4.777 -8.865 1.00 96.62 83 SER A C 1
ATOM 646 O O . SER A 1 83 ? 17.813 4.153 -9.917 1.00 96.62 83 SER A O 1
ATOM 648 N N . MET A 1 84 ? 16.417 4.812 -8.284 1.00 95.25 84 MET A N 1
ATOM 649 C CA . MET A 1 84 ? 15.241 4.133 -8.838 1.00 95.25 84 MET A CA 1
ATOM 650 C C . MET A 1 84 ? 14.909 4.645 -10.242 1.00 95.25 84 MET A C 1
ATOM 652 O O . MET A 1 84 ? 14.638 3.857 -11.149 1.00 95.25 84 MET A O 1
ATOM 656 N N . ARG A 1 85 ? 14.955 5.965 -10.448 1.00 92.00 85 ARG A N 1
ATOM 657 C CA . ARG A 1 85 ? 14.690 6.588 -11.747 1.00 92.00 85 ARG A CA 1
ATOM 658 C C . ARG A 1 85 ? 15.705 6.154 -12.801 1.00 92.00 85 ARG A C 1
ATOM 660 O O . ARG A 1 85 ? 15.287 5.789 -13.896 1.00 92.00 85 ARG A O 1
ATOM 667 N N . GLY A 1 86 ? 16.996 6.153 -12.471 1.00 91.94 86 GLY A N 1
ATOM 668 C CA . GLY A 1 86 ? 18.055 5.678 -13.362 1.00 91.94 86 GLY A CA 1
ATOM 669 C C . GLY A 1 86 ? 17.861 4.210 -13.749 1.00 91.94 86 GLY A C 1
ATOM 670 O O . GLY A 1 86 ? 17.930 3.868 -14.927 1.00 91.94 86 GLY A O 1
ATOM 671 N N . THR A 1 87 ? 17.491 3.367 -12.781 1.00 94.19 87 THR A N 1
ATOM 672 C CA . THR A 1 87 ? 17.165 1.951 -13.021 1.00 94.19 87 THR A CA 1
ATOM 673 C C . THR A 1 87 ? 15.976 1.790 -13.974 1.00 94.19 87 THR A C 1
ATOM 675 O O . THR A 1 87 ? 16.010 0.984 -14.896 1.00 94.19 87 THR A O 1
ATOM 678 N N . LEU A 1 88 ? 14.915 2.582 -13.809 1.00 91.38 88 LEU A N 1
ATOM 679 C CA . LEU A 1 88 ? 13.756 2.532 -14.708 1.00 91.38 88 LEU A CA 1
ATOM 680 C C . LEU A 1 88 ? 14.048 3.079 -16.113 1.00 91.38 88 LEU A C 1
ATOM 682 O O . LEU A 1 88 ? 13.344 2.718 -17.059 1.00 91.38 88 LEU A O 1
ATOM 686 N N . GLN A 1 89 ? 15.029 3.974 -16.246 1.00 90.50 89 GLN A N 1
ATOM 687 C CA . GLN A 1 89 ? 15.454 4.554 -17.522 1.00 90.50 89 GLN A CA 1
ATOM 688 C C . GLN A 1 89 ? 16.371 3.628 -18.324 1.00 90.50 89 GLN A C 1
ATOM 690 O O . GLN A 1 89 ? 16.363 3.715 -19.550 1.00 90.50 89 GLN A O 1
ATOM 695 N N . SER A 1 90 ? 17.126 2.742 -17.668 1.00 91.31 90 SER A N 1
ATOM 696 C CA . SER A 1 90 ? 17.958 1.750 -18.361 1.00 91.31 90 SER A CA 1
ATOM 697 C C . SER A 1 90 ? 17.140 0.599 -18.957 1.00 91.31 90 SER A C 1
ATOM 699 O O . SER A 1 90 ? 17.584 -0.041 -19.909 1.00 91.31 90 SER A O 1
ATOM 701 N N . CYS A 1 91 ? 15.930 0.355 -18.448 1.00 91.44 91 CYS A N 1
ATOM 702 C CA . CYS A 1 91 ? 15.021 -0.640 -19.006 1.00 91.44 91 CYS A CA 1
ATOM 703 C C . CYS A 1 91 ? 14.420 -0.178 -20.343 1.00 91.44 91 CYS A C 1
ATOM 705 O O . CYS A 1 91 ? 13.769 0.870 -20.424 1.00 91.44 91 CYS A O 1
ATOM 707 N N . LEU A 1 92 ? 14.563 -1.015 -21.375 1.00 94.38 92 LEU A N 1
ATOM 708 C CA . LEU A 1 92 ? 13.865 -0.843 -22.647 1.00 94.38 92 LEU A CA 1
ATOM 709 C C . LEU A 1 92 ? 12.365 -1.110 -22.487 1.00 94.38 92 LEU A C 1
ATOM 711 O O . LEU A 1 92 ? 11.917 -1.882 -21.635 1.00 94.38 92 LEU A O 1
ATOM 715 N N . ARG A 1 93 ? 11.578 -0.462 -23.338 1.00 91.81 93 ARG A N 1
ATOM 716 C CA . ARG A 1 93 ? 10.166 -0.782 -23.535 1.00 91.81 93 ARG A CA 1
ATOM 717 C C . ARG A 1 93 ? 10.032 -2.132 -24.248 1.00 91.81 93 ARG A C 1
ATOM 719 O O . ARG A 1 93 ? 10.990 -2.659 -24.804 1.00 91.81 93 ARG A O 1
ATOM 726 N N . SER A 1 94 ? 8.819 -2.682 -24.268 1.00 94.81 94 SER A N 1
ATOM 727 C CA . SER A 1 94 ? 8.520 -3.947 -24.959 1.00 94.81 94 SER A CA 1
ATOM 728 C C . SER A 1 94 ? 8.799 -3.907 -26.467 1.00 94.81 94 SER A C 1
ATOM 730 O O . SER A 1 94 ? 8.998 -4.950 -27.074 1.00 94.81 94 SER A O 1
ATOM 732 N N . ASP A 1 95 ? 8.819 -2.713 -27.063 1.00 95.56 95 ASP A N 1
ATOM 733 C CA . ASP A 1 95 ? 9.180 -2.452 -28.463 1.00 95.56 95 ASP A CA 1
ATOM 734 C C . ASP A 1 95 ? 10.703 -2.291 -28.684 1.00 95.56 95 ASP A C 1
ATOM 736 O O . ASP A 1 95 ? 11.138 -1.992 -29.792 1.00 95.56 95 ASP A O 1
ATOM 740 N N . GLY A 1 96 ? 11.521 -2.471 -27.640 1.00 93.75 96 GLY A N 1
ATOM 741 C CA . GLY A 1 96 ? 12.976 -2.316 -27.689 1.00 93.75 96 GLY A CA 1
ATOM 742 C C . GLY A 1 96 ? 13.465 -0.865 -27.653 1.00 93.75 96 GLY A C 1
ATOM 743 O O . GLY A 1 96 ? 14.672 -0.633 -27.685 1.00 93.75 96 GLY A O 1
ATOM 744 N N . THR A 1 97 ? 12.570 0.122 -27.565 1.00 94.06 97 THR A N 1
ATOM 745 C CA . THR A 1 97 ? 12.956 1.539 -27.525 1.00 94.06 97 THR A CA 1
ATOM 746 C C . THR A 1 97 ? 13.244 2.022 -26.095 1.00 94.06 97 THR A C 1
ATOM 748 O O . THR A 1 97 ? 12.706 1.471 -25.125 1.00 94.06 97 THR A O 1
ATOM 751 N N . PRO A 1 98 ? 14.078 3.065 -25.915 1.00 91.88 98 PRO A N 1
ATOM 752 C CA . PRO A 1 98 ? 14.299 3.670 -24.605 1.00 91.88 98 PRO A CA 1
ATOM 753 C C . PRO A 1 98 ? 13.026 4.297 -24.022 1.00 91.88 98 PRO A C 1
ATOM 755 O O . PRO A 1 98 ? 12.172 4.824 -24.739 1.00 91.88 98 PRO A O 1
ATOM 758 N N . ARG A 1 99 ? 12.912 4.309 -22.691 1.00 89.75 99 ARG A N 1
ATOM 759 C CA . ARG A 1 99 ? 11.814 5.000 -22.003 1.00 89.75 99 ARG A CA 1
ATOM 760 C C . ARG A 1 99 ? 11.941 6.527 -22.183 1.00 89.75 99 ARG A C 1
ATOM 762 O O . ARG A 1 99 ? 12.964 7.089 -21.791 1.00 89.75 99 ARG A O 1
ATOM 769 N N . PRO A 1 100 ? 10.901 7.233 -22.669 1.00 86.50 100 PRO A N 1
ATOM 770 C CA . PRO A 1 100 ? 10.920 8.691 -22.731 1.00 86.50 100 PRO A CA 1
ATOM 771 C C . PRO A 1 100 ? 10.878 9.292 -21.321 1.00 86.50 100 PRO A C 1
ATOM 773 O O . PRO A 1 100 ? 10.151 8.821 -20.443 1.00 86.50 100 PRO A O 1
ATOM 776 N N . ALA A 1 101 ? 11.651 10.352 -21.097 1.00 83.25 101 ALA A N 1
ATOM 777 C CA . ALA A 1 101 ? 11.619 11.097 -19.846 1.00 83.25 101 ALA A CA 1
ATOM 778 C C . ALA A 1 101 ? 10.533 12.180 -19.910 1.00 83.25 101 ALA A C 1
ATOM 780 O O . ALA A 1 101 ? 10.611 13.090 -20.729 1.00 83.25 101 ALA A O 1
ATOM 781 N N . THR A 1 102 ? 9.546 12.115 -19.018 1.00 87.00 102 THR A N 1
ATOM 782 C CA . THR A 1 102 ? 8.568 13.197 -18.826 1.00 87.00 102 THR A CA 1
ATOM 783 C C . THR A 1 102 ? 9.005 14.064 -17.653 1.00 87.00 102 THR A C 1
ATOM 785 O O . THR A 1 102 ? 9.357 13.539 -16.592 1.00 87.00 102 THR A O 1
ATOM 788 N N . SER A 1 103 ? 9.004 15.388 -17.821 1.00 88.00 103 SER A N 1
ATOM 789 C CA . SER A 1 103 ? 9.342 16.289 -16.718 1.00 88.00 103 SER A CA 1
ATOM 790 C C . SER A 1 103 ? 8.150 16.479 -15.778 1.00 88.00 103 SER A C 1
ATOM 792 O O . SER A 1 103 ? 6.992 16.504 -16.196 1.00 88.00 103 SER A O 1
ATOM 794 N N . THR A 1 104 ? 8.425 16.659 -14.486 1.00 89.31 104 THR A N 1
ATOM 795 C CA . THR A 1 104 ? 7.386 16.947 -13.482 1.00 89.31 104 THR A CA 1
ATOM 796 C C . THR A 1 104 ? 6.619 18.230 -13.806 1.00 89.31 104 THR A C 1
ATOM 798 O O . THR A 1 104 ? 5.417 18.304 -13.564 1.00 89.31 104 THR A O 1
ATOM 801 N N . GLN A 1 105 ? 7.284 19.219 -14.412 1.00 92.25 105 GLN A N 1
ATOM 802 C CA . GLN A 1 105 ? 6.664 20.468 -14.858 1.00 92.25 105 GLN A CA 1
ATOM 803 C C . GLN A 1 105 ? 5.647 20.244 -15.981 1.00 92.25 105 GLN A C 1
ATOM 805 O O . GLN A 1 105 ? 4.552 20.799 -15.918 1.00 92.25 105 GLN A O 1
ATOM 810 N N . GLN A 1 106 ? 5.974 19.408 -16.973 1.00 92.62 106 GLN A N 1
ATOM 811 C CA . GLN A 1 106 ? 5.044 19.059 -18.051 1.00 92.62 106 GLN A CA 1
ATOM 812 C C . GLN A 1 106 ? 3.783 18.391 -17.492 1.00 92.62 106 GLN A C 1
ATOM 814 O O . GLN A 1 106 ? 2.674 18.792 -17.838 1.00 92.62 106 GLN A O 1
ATOM 819 N N . VAL A 1 107 ? 3.946 17.437 -16.566 1.00 92.25 107 VAL A N 1
ATOM 820 C CA . VAL A 1 107 ? 2.813 16.769 -15.899 1.00 92.25 107 VAL A CA 1
ATOM 821 C C . VAL A 1 107 ? 1.982 17.767 -15.091 1.00 92.25 107 VAL A C 1
ATOM 823 O O . VAL A 1 107 ? 0.757 17.755 -15.165 1.00 92.25 107 VAL A O 1
ATOM 826 N N . ALA A 1 108 ? 2.627 18.668 -14.346 1.00 93.69 108 ALA A N 1
ATOM 827 C CA . ALA A 1 108 ? 1.928 19.663 -13.540 1.00 93.69 108 ALA A CA 1
ATOM 828 C C . ALA A 1 108 ? 1.101 20.642 -14.391 1.00 93.69 108 ALA A C 1
ATOM 830 O O . ALA A 1 108 ? 0.009 21.027 -13.977 1.00 93.69 108 ALA A O 1
ATOM 831 N N . LEU A 1 109 ? 1.598 21.043 -15.567 1.00 94.19 109 LEU A N 1
ATOM 832 C CA . LEU A 1 109 ? 0.852 21.896 -16.498 1.00 94.19 109 LEU A CA 1
ATOM 833 C C . LEU A 1 109 ? -0.376 21.175 -17.059 1.00 94.19 109 LEU A C 1
ATOM 835 O O . LEU A 1 109 ? -1.455 21.759 -17.066 1.00 94.19 109 LEU A O 1
ATOM 839 N N . ALA A 1 110 ? -0.230 19.907 -17.448 1.00 91.81 110 ALA A N 1
ATOM 840 C CA . ALA A 1 110 ? -1.349 19.094 -17.919 1.00 91.81 110 ALA A CA 1
ATOM 841 C C . ALA A 1 110 ? -2.406 18.883 -16.819 1.00 91.81 110 ALA A C 1
ATOM 843 O O . ALA A 1 110 ? -3.587 19.121 -17.045 1.00 91.81 110 ALA A O 1
ATOM 844 N N . ASN A 1 111 ? -1.989 18.535 -15.595 1.00 93.06 111 ASN A N 1
ATOM 845 C CA . ASN A 1 111 ? -2.907 18.315 -14.471 1.00 93.06 111 ASN A CA 1
ATOM 846 C C . ASN A 1 111 ? -3.753 19.553 -14.138 1.00 93.06 111 ASN A C 1
ATOM 848 O O . ASN A 1 111 ? -4.901 19.409 -13.733 1.00 93.06 111 ASN A O 1
ATOM 852 N N . LYS A 1 112 ? -3.210 20.766 -14.317 1.00 92.88 112 LYS A N 1
ATOM 853 C CA . LYS A 1 112 ? -3.948 22.025 -14.103 1.00 92.88 112 LYS A CA 1
ATOM 854 C C . LYS A 1 112 ? -5.068 22.256 -15.118 1.00 92.88 112 LYS A C 1
ATOM 856 O O . LYS A 1 112 ? -5.964 23.046 -14.841 1.00 92.88 112 LYS A O 1
ATOM 861 N N . GLN A 1 113 ? -4.992 21.623 -16.285 1.00 92.69 113 GLN A N 1
ATOM 862 C CA . GLN A 1 113 ? -6.000 21.734 -17.340 1.00 92.69 113 GLN A CA 1
ATOM 863 C C . GLN A 1 113 ? -7.127 20.706 -17.171 1.00 92.69 113 GLN A C 1
ATOM 865 O O . GLN A 1 113 ? -8.168 20.835 -17.809 1.00 92.69 113 GLN A O 1
ATOM 870 N N . CYS A 1 114 ? -6.946 19.703 -16.307 1.00 91.25 114 CYS A N 1
ATOM 871 C CA . CYS A 1 114 ? -7.955 18.690 -16.033 1.00 91.25 114 CYS A CA 1
ATOM 872 C C . CYS A 1 114 ? -8.948 19.172 -14.969 1.00 91.25 114 CYS A C 1
ATOM 874 O O . CYS A 1 114 ? -8.569 19.467 -13.835 1.00 91.25 114 CYS A O 1
ATOM 876 N N . THR A 1 115 ? -10.236 19.166 -15.303 1.00 84.31 115 THR A N 1
ATOM 877 C CA . THR A 1 115 ? -11.330 19.256 -14.328 1.00 84.31 115 THR A CA 1
ATOM 878 C C . THR A 1 115 ? -11.850 17.850 -14.019 1.00 84.31 115 THR A C 1
ATOM 880 O O . THR A 1 115 ? -12.078 17.090 -14.964 1.00 84.31 115 THR A O 1
ATOM 883 N N . PRO A 1 116 ? -12.031 17.467 -12.741 1.00 82.69 116 PRO A N 1
ATOM 884 C CA . PRO A 1 116 ? -12.656 16.190 -12.409 1.00 82.69 116 PRO A CA 1
ATOM 885 C C . PRO A 1 116 ? -14.101 16.158 -12.930 1.00 82.69 116 PRO A C 1
ATOM 887 O O . PRO A 1 116 ? -14.789 17.179 -12.890 1.00 82.69 116 PRO A O 1
ATOM 890 N N . ILE A 1 117 ? -14.513 14.996 -13.441 1.00 67.75 117 ILE A N 1
ATOM 891 C CA . ILE A 1 117 ? -15.879 14.703 -13.908 1.00 67.75 117 ILE A CA 1
ATOM 892 C C . ILE A 1 117 ? -16.741 14.306 -12.710 1.00 67.75 117 ILE A C 1
ATOM 894 O O . ILE A 1 117 ? -16.212 13.559 -11.853 1.00 67.75 117 ILE A O 1
#

Foldseek 3Di:
DDDDDPPPDPPDDPDDQQPAKDWDDDPFWTFIDGSPDPGTDIDGPDDDDDADVVHDDDDDDPDDDPDDDDPVRVVVVVVVVVVVVVVQQVDADPVRHTDDDDDPVNVVVVVVVDDDD

Organism: NCBI:txid35525

Secondary structure (DSSP, 8-state):
-----------PPP--TTTPEEEE--SSEEEEEETT-SS-EEEE-----PPPTTPPP----SSPP-----HHHHHHHHHHHHHHHHHHHHSBPTTSPBPPPPPHHHHHHHHHHPPP-